Protein AF-A0AAV1M7F6-F1 (afdb_monomer_lite)

Sequence (144 aa):
MLEQGIIRPSESAWSTPIWIVPKKVNASGKTKWRLVVDFRKLNEKTVNDKYPIPNISDVLDSISLQEHMVNLEKVFQKLRESNFKILTYKYAYLGHIISKDGIKPNPSKISAIEKYPLPKTAKEIKQFLEEIHTNTPRSNENSV

Organism: NCBI:txid213953

Radius of gyration: 21.44 Å; chains: 1; bounding box: 54×51×49 Å

Structure (mmCIF, N/CA/C/O backbone):
data_AF-A0AAV1M7F6-F1
#
_entry.id   AF-A0AAV1M7F6-F1
#
loop_
_atom_site.group_PDB
_atom_site.id
_atom_site.type_symbol
_atom_site.label_atom_id
_atom_site.label_alt_id
_atom_site.label_comp_id
_atom_site.label_asym_id
_atom_site.label_entity_id
_atom_site.label_seq_id
_atom_site.pdbx_PDB_ins_code
_atom_site.Cartn_x
_atom_site.Cartn_y
_atom_site.Cartn_z
_atom_site.occupancy
_atom_site.B_iso_or_equiv
_atom_site.auth_seq_id
_atom_site.auth_comp_id
_atom_site.auth_asym_id
_atom_site.auth_atom_id
_atom_site.pdbx_PDB_model_num
ATOM 1 N N . MET A 1 1 ? 14.680 -13.086 -5.072 1.00 78.12 1 MET A N 1
ATOM 2 C CA . MET A 1 1 ? 13.530 -12.965 -6.000 1.00 78.12 1 MET A CA 1
ATOM 3 C C . MET A 1 1 ? 13.440 -14.164 -6.932 1.00 78.12 1 MET A C 1
ATOM 5 O O . MET A 1 1 ? 12.383 -14.772 -6.941 1.00 78.12 1 MET A O 1
ATOM 9 N N . LEU A 1 2 ? 14.510 -14.538 -7.651 1.00 86.19 2 LEU A N 1
ATOM 10 C CA . LEU A 1 2 ? 14.505 -15.718 -8.532 1.00 86.19 2 LEU A CA 1
ATOM 11 C C . LEU A 1 2 ? 14.300 -17.032 -7.750 1.00 86.19 2 LEU A C 1
ATOM 13 O O . LEU A 1 2 ? 13.341 -17.747 -7.995 1.00 86.19 2 LEU A O 1
ATOM 17 N N . GLU A 1 3 ? 15.106 -17.274 -6.713 1.00 89.62 3 GLU A N 1
ATOM 18 C CA . GLU A 1 3 ? 14.975 -18.454 -5.830 1.00 89.62 3 GLU A CA 1
ATOM 19 C C . GLU A 1 3 ? 13.665 -18.491 -5.027 1.00 89.62 3 GLU A C 1
ATOM 21 O O . GLU A 1 3 ? 13.220 -19.543 -4.589 1.00 89.62 3 GLU A O 1
ATOM 26 N N . GLN A 1 4 ? 13.030 -17.332 -4.833 1.00 86.00 4 GLN A N 1
ATOM 27 C CA . GLN A 1 4 ? 11.751 -17.213 -4.125 1.00 86.00 4 GLN A CA 1
ATOM 28 C C . GLN A 1 4 ? 10.546 -17.397 -5.061 1.00 86.00 4 GLN A C 1
ATOM 30 O O . GLN A 1 4 ? 9.416 -17.213 -4.622 1.00 86.00 4 GLN A O 1
ATOM 35 N N . GLY A 1 5 ? 10.772 -17.668 -6.353 1.00 86.38 5 GLY A N 1
ATOM 36 C CA . GLY A 1 5 ? 9.709 -17.826 -7.351 1.00 86.38 5 GLY A CA 1
ATOM 37 C C . GLY A 1 5 ? 8.931 -16.544 -7.671 1.00 86.38 5 GLY A C 1
ATOM 38 O O . GLY A 1 5 ? 7.890 -16.607 -8.313 1.00 86.38 5 GLY A O 1
ATOM 39 N N . ILE A 1 6 ? 9.416 -15.373 -7.239 1.00 87.69 6 ILE A N 1
ATOM 40 C CA . ILE A 1 6 ? 8.746 -14.079 -7.463 1.00 87.69 6 ILE A CA 1
ATOM 41 C C . ILE A 1 6 ? 8.956 -13.597 -8.907 1.00 87.69 6 ILE A C 1
ATOM 43 O O . ILE A 1 6 ? 8.103 -12.911 -9.463 1.00 87.69 6 ILE A O 1
ATOM 47 N N . ILE A 1 7 ? 10.104 -13.928 -9.509 1.00 90.69 7 ILE A N 1
ATOM 48 C CA . ILE A 1 7 ? 10.450 -13.576 -10.894 1.00 90.69 7 ILE A CA 1
ATOM 49 C C . ILE A 1 7 ? 10.965 -14.806 -11.638 1.00 90.69 7 ILE A C 1
ATOM 51 O O . ILE A 1 7 ? 11.497 -15.725 -11.017 1.00 90.69 7 ILE A O 1
ATOM 55 N N . ARG A 1 8 ? 10.868 -14.780 -12.969 1.00 92.75 8 ARG A N 1
ATOM 56 C CA . ARG A 1 8 ? 11.436 -15.783 -13.878 1.00 92.75 8 ARG A CA 1
ATOM 57 C C . ARG A 1 8 ? 12.154 -15.099 -15.050 1.00 92.75 8 ARG A C 1
ATOM 59 O O . ARG A 1 8 ? 11.800 -13.958 -15.358 1.00 92.75 8 ARG A O 1
ATOM 66 N N . PRO A 1 9 ? 13.117 -15.761 -15.714 1.00 92.00 9 PRO A N 1
ATOM 67 C CA . PRO A 1 9 ? 13.653 -15.288 -16.988 1.00 92.00 9 PRO A CA 1
ATOM 68 C C . PRO A 1 9 ? 12.525 -15.113 -18.015 1.00 92.00 9 PRO A C 1
ATOM 70 O O . PRO A 1 9 ? 11.573 -15.894 -18.035 1.00 92.00 9 PRO A O 1
ATOM 73 N N . SER A 1 10 ? 12.609 -14.063 -18.829 1.00 90.44 10 SER A N 1
ATOM 74 C CA . SER A 1 10 ? 11.593 -13.707 -19.822 1.00 90.44 10 SER A CA 1
ATOM 75 C C . SER A 1 10 ? 12.269 -13.137 -21.063 1.00 90.44 10 SER A C 1
ATOM 77 O O . SER A 1 10 ? 13.174 -12.316 -20.940 1.00 90.44 10 SER A O 1
ATOM 79 N N . GLU A 1 11 ? 11.780 -13.522 -22.238 1.00 90.12 11 GLU A N 1
ATOM 80 C CA . GLU A 1 11 ? 12.176 -12.973 -23.544 1.00 90.12 11 GLU A CA 1
ATOM 81 C C . GLU A 1 11 ? 11.073 -12.065 -24.113 1.00 90.12 11 GLU A C 1
ATOM 83 O O . GLU A 1 11 ? 10.777 -12.043 -25.304 1.00 90.12 11 GLU A O 1
ATOM 88 N N . SER A 1 12 ? 10.384 -11.336 -23.237 1.00 89.44 12 SER A N 1
ATOM 89 C CA . SER A 1 12 ? 9.298 -10.450 -23.641 1.00 89.44 12 SER A CA 1
ATOM 90 C C . SER A 1 12 ? 9.807 -9.275 -24.477 1.00 89.44 12 SER A C 1
ATOM 92 O O . SER A 1 12 ? 10.785 -8.626 -24.117 1.00 89.44 12 SER A O 1
ATOM 94 N N . ALA A 1 13 ? 9.046 -8.891 -25.506 1.00 88.94 13 ALA A N 1
ATOM 95 C CA . ALA A 1 13 ? 9.279 -7.672 -26.295 1.00 88.94 13 ALA A CA 1
ATOM 96 C C . ALA A 1 13 ? 9.128 -6.358 -25.489 1.00 88.94 13 ALA A C 1
ATOM 98 O O . ALA A 1 13 ? 9.302 -5.264 -26.022 1.00 88.94 13 ALA A O 1
ATOM 99 N N . TRP A 1 14 ? 8.784 -6.460 -24.203 1.00 84.94 14 TRP A N 1
ATOM 100 C CA . TRP A 1 14 ? 8.628 -5.352 -23.271 1.00 84.94 14 TRP A CA 1
ATOM 101 C C . TRP A 1 14 ? 9.740 -5.394 -22.227 1.00 84.94 14 TRP A C 1
ATOM 103 O O . TRP A 1 14 ? 9.973 -6.429 -21.603 1.00 84.94 14 TRP A O 1
ATOM 113 N N . SER A 1 15 ? 10.389 -4.249 -22.016 1.00 86.50 15 SER A N 1
ATOM 114 C CA . SER A 1 15 ? 11.399 -4.051 -20.979 1.00 86.50 15 SER A CA 1
ATOM 115 C C . SER A 1 15 ? 11.265 -2.655 -20.377 1.00 86.50 15 SER A C 1
ATOM 117 O O . SER A 1 15 ? 10.948 -1.684 -21.069 1.00 86.50 15 SER A O 1
ATOM 119 N N . THR A 1 16 ? 11.488 -2.558 -19.072 1.00 88.69 16 THR A N 1
ATOM 120 C CA . THR A 1 16 ? 11.433 -1.312 -18.301 1.00 88.69 16 THR A CA 1
ATOM 121 C C . THR A 1 16 ? 12.730 -1.153 -17.517 1.00 88.69 16 THR A C 1
ATOM 123 O O . THR A 1 16 ? 13.225 -2.145 -16.975 1.00 88.69 16 THR A O 1
ATOM 126 N N . PRO A 1 17 ? 13.286 0.066 -17.412 1.00 92.19 17 PRO A N 1
ATOM 127 C CA . PRO A 1 17 ? 14.538 0.273 -16.702 1.00 92.19 17 PRO A CA 1
ATOM 128 C C . PRO A 1 17 ? 14.387 -0.021 -15.203 1.00 92.19 17 PRO A C 1
ATOM 130 O O . PRO A 1 17 ? 13.338 0.220 -14.595 1.00 92.19 17 PRO A O 1
ATOM 133 N N . ILE A 1 18 ? 15.466 -0.530 -14.612 1.00 90.12 18 ILE A N 1
ATOM 134 C CA . ILE A 1 18 ? 15.545 -0.918 -13.203 1.00 90.12 18 ILE A CA 1
ATOM 135 C C . ILE A 1 18 ? 16.502 0.026 -12.478 1.00 90.12 18 ILE A C 1
ATOM 137 O O . ILE A 1 18 ? 17.588 0.324 -12.968 1.00 90.12 18 ILE A O 1
ATOM 141 N N . TRP A 1 19 ? 16.104 0.459 -11.287 1.00 90.62 19 TRP A N 1
ATOM 142 C CA . TRP A 1 19 ? 16.851 1.363 -10.424 1.00 90.62 19 TRP A CA 1
ATOM 143 C C . TRP A 1 19 ? 17.099 0.714 -9.067 1.00 90.62 19 TRP A C 1
ATOM 145 O O . TRP A 1 19 ? 16.246 0.004 -8.535 1.00 90.62 19 TRP A O 1
ATOM 155 N N . ILE A 1 20 ? 18.256 0.990 -8.472 1.00 90.00 20 ILE A N 1
ATOM 156 C CA . ILE A 1 20 ? 18.583 0.546 -7.118 1.00 90.00 20 ILE A CA 1
ATOM 157 C C . ILE A 1 20 ? 18.620 1.775 -6.213 1.00 90.00 20 ILE A C 1
ATOM 159 O O . ILE A 1 20 ? 19.419 2.685 -6.414 1.00 90.00 20 ILE A O 1
ATOM 163 N N . VAL A 1 21 ? 17.737 1.804 -5.215 1.00 88.31 21 VAL A N 1
ATOM 164 C CA . VAL A 1 21 ? 17.564 2.945 -4.309 1.00 88.31 21 VAL A CA 1
ATOM 165 C C . VAL A 1 21 ? 17.919 2.529 -2.879 1.00 88.31 21 VAL A C 1
ATOM 167 O O . VAL A 1 21 ? 17.381 1.532 -2.379 1.00 88.31 21 VAL A O 1
ATOM 170 N N . PRO A 1 22 ? 18.787 3.275 -2.175 1.00 89.00 22 PRO A N 1
ATOM 171 C CA . PRO A 1 22 ? 19.092 2.987 -0.783 1.00 89.00 22 PRO A CA 1
ATOM 172 C C . PRO A 1 22 ? 17.877 3.306 0.100 1.00 89.00 22 PRO A C 1
ATOM 174 O O . PRO A 1 22 ? 17.243 4.356 -0.006 1.00 89.00 22 PRO A O 1
ATOM 177 N N . LYS A 1 23 ? 17.523 2.394 1.008 1.00 84.19 23 LYS A N 1
ATOM 178 C CA . LYS A 1 23 ? 16.622 2.697 2.126 1.00 84.19 23 LYS A CA 1
ATOM 179 C C . LYS A 1 23 ? 17.402 3.482 3.180 1.00 84.19 23 LYS A C 1
ATOM 181 O O . LYS A 1 23 ? 18.602 3.271 3.342 1.00 84.19 23 LYS A O 1
ATOM 186 N N . LYS A 1 24 ? 16.697 4.335 3.934 1.00 77.81 24 LYS A N 1
ATOM 187 C CA . LYS A 1 24 ? 17.246 4.987 5.131 1.00 77.81 24 LYS A CA 1
ATOM 188 C C . LYS A 1 24 ? 17.941 3.946 6.011 1.00 77.81 24 LYS A C 1
ATOM 190 O O . LYS A 1 24 ? 17.414 2.843 6.186 1.00 77.81 24 LYS A O 1
ATOM 195 N N . VAL A 1 25 ? 19.113 4.309 6.523 1.00 75.00 25 VAL A N 1
ATOM 196 C CA . VAL A 1 25 ? 19.892 3.474 7.437 1.00 75.00 25 VAL A CA 1
ATOM 197 C C . VAL A 1 25 ? 19.013 3.060 8.616 1.00 75.00 25 VAL A C 1
ATOM 199 O O . VAL A 1 25 ? 18.340 3.888 9.229 1.00 75.00 25 VAL A O 1
ATOM 202 N N . ASN A 1 26 ? 18.945 1.756 8.879 1.00 70.50 26 ASN A N 1
ATOM 203 C CA . ASN A 1 26 ? 18.248 1.259 10.062 1.00 70.50 26 ASN A CA 1
ATOM 204 C C . ASN A 1 26 ? 19.116 1.517 11.307 1.00 70.50 26 ASN A C 1
ATOM 206 O O . ASN A 1 26 ? 20.315 1.759 11.185 1.00 70.50 26 ASN A O 1
ATOM 210 N N . ALA A 1 27 ? 18.535 1.374 12.502 1.00 63.19 27 ALA A N 1
ATOM 211 C CA . ALA A 1 27 ? 19.238 1.523 13.785 1.00 63.19 27 ALA A CA 1
ATOM 212 C C . ALA A 1 27 ? 20.496 0.632 13.934 1.00 63.19 27 ALA A C 1
ATOM 214 O O . ALA A 1 27 ? 21.343 0.897 14.773 1.00 63.19 27 ALA A O 1
ATOM 215 N N . SER A 1 28 ? 20.643 -0.400 13.096 1.00 69.62 28 SER A N 1
ATOM 216 C CA . SER A 1 28 ? 21.807 -1.297 13.041 1.00 69.62 28 SER A CA 1
ATOM 217 C C . SER A 1 28 ? 22.909 -0.852 12.060 1.00 69.62 28 SER A C 1
ATOM 219 O O . SER A 1 28 ? 23.755 -1.665 11.699 1.00 69.62 28 SER A O 1
ATOM 221 N N . GLY A 1 29 ? 22.858 0.375 11.525 1.00 74.12 29 GLY A N 1
ATOM 222 C CA . GLY A 1 29 ? 23.890 0.947 10.641 1.00 74.12 29 GLY A CA 1
ATOM 223 C C . GLY A 1 29 ? 23.978 0.353 9.226 1.00 74.12 29 GLY A C 1
ATOM 224 O O . GLY A 1 29 ? 24.729 0.850 8.394 1.00 74.12 29 GLY A O 1
ATOM 225 N N . LYS A 1 30 ? 23.200 -0.690 8.908 1.00 73.12 30 LYS A N 1
ATOM 226 C CA . LYS A 1 30 ? 23.186 -1.322 7.579 1.00 73.12 30 LYS A CA 1
ATOM 227 C C . LYS A 1 30 ? 22.187 -0.646 6.634 1.00 73.12 30 LYS A C 1
ATOM 229 O O . LYS A 1 30 ? 20.989 -0.571 6.930 1.00 73.12 30 LYS A O 1
ATOM 234 N N . THR A 1 31 ? 22.666 -0.230 5.462 1.00 75.62 31 THR A N 1
ATOM 235 C CA . THR A 1 31 ? 21.835 0.256 4.350 1.00 75.62 31 THR A CA 1
ATOM 236 C C . THR A 1 31 ? 21.155 -0.922 3.660 1.00 75.62 31 THR A C 1
ATOM 238 O O . THR A 1 31 ? 21.813 -1.810 3.121 1.00 75.62 31 THR A O 1
ATOM 241 N N . LYS A 1 32 ? 19.819 -0.942 3.662 1.00 82.31 32 LYS A N 1
ATOM 242 C CA . LYS A 1 32 ? 19.039 -1.914 2.883 1.00 82.31 32 LYS A CA 1
ATOM 243 C C . LYS A 1 32 ? 18.764 -1.328 1.500 1.00 82.31 32 LYS A C 1
ATOM 245 O O . LYS A 1 32 ? 18.153 -0.272 1.409 1.00 82.31 32 LYS A O 1
ATOM 250 N N . TRP A 1 33 ? 19.151 -2.006 0.431 1.00 84.25 33 TRP A N 1
ATOM 251 C CA . TRP A 1 33 ? 18.857 -1.562 -0.934 1.00 84.25 33 TRP A CA 1
ATOM 252 C C . TRP A 1 33 ? 17.475 -2.046 -1.387 1.00 84.25 33 TRP A C 1
ATOM 254 O O . TRP A 1 33 ? 17.020 -3.120 -0.984 1.00 84.25 33 TRP A O 1
ATOM 264 N N . ARG A 1 34 ? 1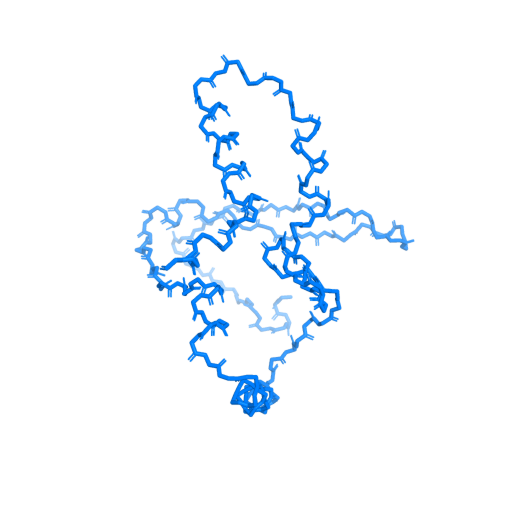6.778 -1.239 -2.192 1.00 87.88 34 ARG A N 1
ATOM 265 C CA . ARG A 1 34 ? 15.519 -1.608 -2.851 1.00 87.88 34 ARG A CA 1
ATOM 266 C C . ARG A 1 34 ? 15.700 -1.557 -4.358 1.00 87.88 34 ARG A C 1
ATOM 268 O O . ARG A 1 34 ? 16.202 -0.565 -4.875 1.00 87.88 34 ARG A O 1
ATOM 275 N N . LEU A 1 35 ? 15.233 -2.594 -5.035 1.00 88.19 35 LEU A N 1
ATOM 276 C CA . LEU A 1 35 ? 15.076 -2.595 -6.481 1.00 88.19 35 LEU A CA 1
ATOM 277 C C . LEU A 1 35 ? 13.736 -1.932 -6.818 1.00 88.19 35 LEU A C 1
ATOM 279 O O . LEU A 1 35 ? 12.705 -2.298 -6.253 1.00 88.19 35 LEU A O 1
ATOM 283 N N . VAL A 1 36 ? 13.765 -0.934 -7.692 1.00 90.94 36 VAL A N 1
ATOM 284 C CA . VAL A 1 36 ? 12.606 -0.161 -8.142 1.00 90.94 36 VAL A CA 1
ATOM 285 C C . VAL A 1 36 ? 12.536 -0.276 -9.657 1.00 90.94 36 VAL A C 1
ATOM 287 O O . VAL A 1 36 ? 13.501 0.035 -10.348 1.00 90.94 36 VAL A O 1
ATOM 290 N N . VAL A 1 37 ? 11.402 -0.735 -10.173 1.00 90.06 37 VAL A N 1
ATOM 291 C CA . VAL A 1 37 ? 11.157 -0.831 -11.616 1.00 90.06 37 VAL A CA 1
ATOM 292 C C . VAL A 1 37 ? 10.319 0.366 -12.046 1.00 90.06 37 VAL A C 1
ATOM 294 O O . VAL A 1 37 ? 9.324 0.693 -11.397 1.00 90.06 37 VAL A O 1
ATOM 297 N N . ASP A 1 38 ? 10.728 1.042 -13.118 1.00 90.31 38 ASP A N 1
ATOM 298 C CA . ASP A 1 38 ? 10.011 2.210 -13.626 1.00 90.31 38 ASP A CA 1
ATOM 299 C C . ASP A 1 38 ? 8.844 1.802 -14.536 1.00 90.31 38 ASP A C 1
ATOM 301 O O . ASP A 1 38 ? 8.998 1.615 -15.745 1.00 90.31 38 ASP A O 1
ATOM 305 N N . PHE A 1 39 ? 7.656 1.696 -13.942 1.00 90.00 39 PHE A N 1
ATOM 306 C CA . PHE A 1 39 ? 6.424 1.355 -14.651 1.00 90.00 39 PHE A CA 1
ATOM 307 C C . PHE A 1 39 ? 5.686 2.562 -15.249 1.00 90.00 39 PHE A C 1
ATOM 309 O O . PHE A 1 39 ? 4.556 2.398 -15.689 1.00 90.00 39 PHE A O 1
ATOM 316 N N . ARG A 1 40 ? 6.269 3.771 -15.321 1.00 90.19 40 ARG A N 1
ATOM 317 C CA . ARG A 1 40 ? 5.544 4.967 -15.811 1.00 90.19 40 ARG A CA 1
ATOM 318 C C . ARG A 1 40 ? 4.958 4.779 -17.216 1.00 90.19 40 ARG A C 1
ATOM 320 O O . ARG A 1 40 ? 3.751 4.899 -17.393 1.00 90.19 40 ARG A O 1
ATOM 327 N N . LYS A 1 41 ? 5.792 4.367 -18.180 1.00 89.56 41 LYS A N 1
ATOM 328 C CA . LYS A 1 41 ? 5.363 4.086 -19.566 1.00 89.56 41 LYS A CA 1
ATOM 329 C C . LYS A 1 41 ? 4.376 2.918 -19.669 1.00 89.56 41 LYS A C 1
ATOM 331 O O . LYS A 1 41 ? 3.590 2.859 -20.608 1.00 89.56 41 LYS A O 1
ATOM 336 N N . LEU A 1 42 ? 4.447 1.963 -18.737 1.00 88.81 42 LEU A N 1
ATOM 337 C CA . LEU A 1 42 ? 3.525 0.828 -18.691 1.00 88.81 42 LEU A CA 1
ATOM 338 C C . LEU A 1 42 ? 2.159 1.264 -18.150 1.00 88.81 42 LEU A C 1
ATOM 340 O O . LEU A 1 42 ? 1.132 0.923 -18.730 1.00 88.81 42 LEU A O 1
ATOM 344 N N . ASN A 1 43 ? 2.150 2.069 -17.089 1.00 89.25 43 ASN A N 1
ATOM 345 C CA . ASN A 1 43 ? 0.943 2.596 -16.464 1.00 89.25 43 ASN A CA 1
ATOM 346 C C . ASN A 1 43 ? 0.148 3.496 -17.422 1.00 89.25 43 ASN A C 1
ATOM 348 O O . ASN A 1 43 ? -1.073 3.470 -17.374 1.00 89.25 43 ASN A O 1
ATOM 352 N N . GLU A 1 44 ? 0.809 4.237 -18.321 1.00 90.81 44 GLU A N 1
ATOM 353 C CA . GLU A 1 44 ? 0.144 5.037 -19.371 1.00 90.81 44 GLU A CA 1
ATOM 354 C C . GLU A 1 44 ? -0.658 4.185 -20.363 1.00 90.81 44 GLU A C 1
ATOM 356 O O . GLU A 1 44 ? -1.669 4.634 -20.895 1.00 90.81 44 GLU A O 1
ATOM 361 N N . LYS A 1 45 ? -0.208 2.952 -20.616 1.00 88.31 45 LYS A N 1
ATOM 362 C CA . LYS A 1 45 ? -0.874 2.012 -21.528 1.00 88.31 45 LYS A CA 1
ATOM 363 C C . LYS A 1 45 ? -1.857 1.085 -20.817 1.00 88.31 45 LYS A C 1
ATOM 365 O O . LYS A 1 45 ? -2.611 0.378 -21.479 1.00 88.31 45 LYS A O 1
ATOM 370 N N . THR A 1 46 ? -1.820 1.049 -19.489 1.00 90.12 46 THR A N 1
ATOM 371 C CA . THR A 1 46 ? -2.649 0.155 -18.682 1.00 90.12 46 THR A CA 1
ATOM 372 C C . THR A 1 46 ? -3.936 0.873 -18.295 1.00 90.12 46 THR A C 1
ATOM 374 O O . THR A 1 46 ? -3.912 2.024 -17.862 1.00 90.12 46 THR A O 1
ATOM 377 N N . VAL A 1 47 ? -5.075 0.194 -18.426 1.00 87.44 47 VAL A N 1
ATOM 378 C CA . VAL A 1 47 ? -6.358 0.721 -17.944 1.00 87.44 47 VAL A CA 1
ATOM 379 C C . VAL A 1 47 ? -6.337 0.733 -16.417 1.00 87.44 47 VAL A C 1
ATOM 381 O O . VAL A 1 47 ? -6.013 -0.271 -15.785 1.00 87.44 47 VAL A O 1
ATOM 384 N N . ASN A 1 48 ? -6.652 1.879 -15.818 1.00 81.31 48 ASN A N 1
ATOM 385 C CA . ASN A 1 48 ? -6.644 2.017 -14.368 1.00 81.31 48 ASN A CA 1
ATOM 386 C C . ASN A 1 48 ? -7.905 1.379 -13.766 1.00 81.31 48 ASN A C 1
ATOM 388 O O . ASN A 1 48 ? -8.999 1.916 -13.929 1.00 81.31 48 ASN A O 1
ATOM 392 N N . ASP A 1 49 ? -7.736 0.258 -13.068 1.00 81.44 49 ASP A N 1
ATOM 393 C CA . ASP A 1 49 ? -8.811 -0.413 -12.335 1.00 81.44 49 ASP A CA 1
ATOM 394 C C . ASP A 1 49 ? -8.963 0.204 -10.932 1.00 81.44 49 ASP A C 1
ATOM 396 O O . ASP A 1 49 ? -8.315 -0.201 -9.961 1.00 81.44 49 ASP A O 1
ATOM 400 N N . LYS A 1 50 ? -9.765 1.274 -10.847 1.00 76.06 50 LYS A N 1
ATOM 401 C CA . LYS A 1 50 ? -10.026 1.995 -9.594 1.00 76.06 50 LYS A CA 1
ATOM 402 C C . LYS A 1 50 ? -11.243 1.405 -8.895 1.00 76.06 50 LYS A C 1
ATOM 404 O O . LYS A 1 50 ? -12.371 1.800 -9.182 1.00 76.06 50 LYS A O 1
ATOM 409 N N . TYR A 1 51 ? -11.013 0.551 -7.906 1.00 79.25 51 TYR A N 1
ATOM 410 C CA . TYR A 1 51 ? -12.070 0.193 -6.963 1.00 79.25 51 TYR A CA 1
ATOM 411 C C . TYR A 1 51 ? -12.293 1.339 -5.971 1.00 79.25 51 TYR A C 1
ATOM 413 O O . TYR A 1 51 ? -11.319 1.826 -5.383 1.00 79.25 51 TYR A O 1
ATOM 421 N N . PRO A 1 52 ? -13.545 1.791 -5.772 1.00 79.75 52 PRO A N 1
ATOM 422 C CA . PRO A 1 52 ? -13.835 2.814 -4.784 1.00 79.75 52 PRO A CA 1
ATOM 423 C C . PRO A 1 52 ? -13.519 2.258 -3.397 1.00 79.75 52 PRO A C 1
ATOM 425 O O . PRO A 1 52 ? -14.126 1.290 -2.941 1.00 79.75 52 PRO A O 1
ATOM 428 N N . ILE A 1 53 ? -12.541 2.867 -2.732 1.00 78.88 53 ILE A N 1
ATOM 429 C CA . ILE A 1 53 ? -12.263 2.583 -1.328 1.00 78.88 53 ILE A CA 1
ATOM 430 C C . ILE A 1 53 ? -13.230 3.456 -0.521 1.00 78.88 53 ILE A C 1
ATOM 432 O O . ILE A 1 53 ? -13.195 4.679 -0.689 1.00 78.88 53 ILE A O 1
ATOM 436 N N . PRO A 1 54 ? -14.104 2.865 0.310 1.00 77.81 54 PRO A N 1
ATOM 437 C CA . PRO A 1 54 ? -15.058 3.632 1.097 1.00 77.81 54 PRO A CA 1
ATOM 438 C C . PRO A 1 54 ? -14.333 4.527 2.109 1.00 77.81 54 PRO A C 1
ATOM 440 O O . PRO A 1 54 ? -13.223 4.217 2.556 1.00 77.81 54 PRO A O 1
ATOM 443 N N . ASN A 1 55 ? -14.962 5.647 2.468 1.00 75.12 55 ASN A N 1
ATOM 444 C CA . ASN A 1 55 ? -14.431 6.528 3.500 1.00 75.12 55 ASN A CA 1
ATOM 445 C C . ASN A 1 55 ? -14.468 5.815 4.859 1.00 75.12 55 ASN A C 1
ATOM 447 O O . ASN A 1 55 ? -15.380 5.048 5.156 1.00 75.12 55 ASN A O 1
ATOM 451 N N . ILE A 1 56 ? -13.460 6.067 5.689 1.00 71.06 56 ILE A N 1
ATOM 452 C CA . ILE A 1 56 ? -13.331 5.427 6.992 1.00 71.06 56 ILE A CA 1
ATOM 453 C C . ILE A 1 56 ? -14.448 5.829 7.952 1.00 71.06 56 ILE A C 1
ATOM 455 O O . ILE A 1 56 ? -14.917 4.964 8.681 1.00 71.06 56 ILE A O 1
ATOM 459 N N . SER A 1 57 ? -14.880 7.095 7.940 1.00 70.75 57 SER A N 1
ATOM 460 C CA . SER A 1 57 ? -15.994 7.554 8.778 1.00 70.75 57 SER A CA 1
ATOM 461 C C . SER A 1 57 ? -17.256 6.781 8.428 1.00 70.75 57 SER A C 1
ATOM 463 O O . SER A 1 57 ? -17.815 6.125 9.292 1.00 70.75 57 SER A O 1
ATOM 465 N N . ASP A 1 58 ? -17.589 6.700 7.139 1.00 76.00 58 ASP A N 1
ATOM 466 C CA . ASP A 1 58 ? -18.757 5.956 6.663 1.00 76.00 58 ASP A CA 1
ATOM 467 C C . ASP A 1 58 ? -18.693 4.470 7.063 1.00 76.00 58 ASP A C 1
ATOM 469 O O . ASP A 1 58 ? -19.689 3.892 7.492 1.00 76.00 58 ASP A O 1
ATOM 473 N N . VAL A 1 59 ? -17.514 3.839 6.982 1.00 75.69 59 VAL A N 1
ATOM 474 C CA . VAL A 1 59 ? -17.333 2.437 7.402 1.00 75.69 59 VAL A CA 1
ATOM 475 C C . VAL A 1 59 ? -17.470 2.270 8.918 1.00 75.69 59 VAL A C 1
ATOM 477 O O . VAL A 1 59 ? -18.070 1.291 9.357 1.00 75.69 59 VAL A O 1
ATOM 480 N N . LEU A 1 60 ? -16.924 3.189 9.717 1.00 69.81 60 LEU A N 1
ATOM 481 C CA . LEU A 1 60 ? -16.985 3.126 11.180 1.00 69.81 60 LEU A CA 1
ATOM 482 C C . LEU A 1 60 ? -18.374 3.480 11.726 1.00 69.81 60 LEU A C 1
ATOM 484 O O . LEU A 1 60 ? -18.793 2.880 12.710 1.00 69.81 60 LEU A O 1
ATOM 488 N N . ASP A 1 61 ? -19.087 4.397 11.075 1.00 75.00 61 ASP A N 1
ATOM 489 C CA . ASP A 1 61 ? -20.418 4.855 11.482 1.00 75.00 61 ASP A CA 1
ATOM 490 C C . ASP A 1 61 ? -21.522 3.884 11.034 1.00 75.00 61 ASP A C 1
ATOM 492 O O . ASP A 1 61 ? -22.577 3.802 11.660 1.00 75.00 61 ASP A O 1
ATOM 496 N N . SER A 1 62 ? -21.284 3.113 9.966 1.00 71.31 62 SER A N 1
ATOM 497 C CA . SER A 1 62 ? -22.277 2.177 9.419 1.00 71.31 62 SER A CA 1
ATOM 498 C C . SER A 1 62 ? -22.551 0.940 10.283 1.00 71.31 62 SER A C 1
ATOM 500 O O . SER A 1 62 ? -23.534 0.245 10.029 1.00 71.31 62 SER A O 1
ATOM 502 N N . ILE A 1 63 ? -21.699 0.622 11.269 1.00 73.69 63 ILE A N 1
ATOM 503 C CA . ILE A 1 63 ? -21.735 -0.662 11.986 1.00 73.69 63 ILE A CA 1
ATOM 504 C C . ILE A 1 63 ? -21.489 -0.471 13.490 1.00 73.69 63 ILE A C 1
ATOM 506 O O . ILE A 1 63 ? -20.609 0.275 13.912 1.00 73.69 63 ILE A O 1
ATOM 510 N N . SER A 1 64 ? -22.232 -1.208 14.324 1.00 79.00 64 SER A N 1
ATOM 511 C CA . SER A 1 64 ? -22.030 -1.207 15.780 1.00 79.00 64 SER A CA 1
ATOM 512 C C . SER A 1 64 ? -20.671 -1.804 16.185 1.00 79.00 64 SER A C 1
ATOM 514 O O . SER A 1 64 ? -20.139 -2.702 15.531 1.00 79.00 64 SER A O 1
ATOM 516 N N . LEU A 1 65 ? -20.115 -1.375 17.323 1.00 75.56 65 LEU A N 1
ATOM 517 C CA . LEU A 1 65 ? -18.814 -1.863 17.815 1.00 75.56 65 LEU A CA 1
ATOM 518 C C .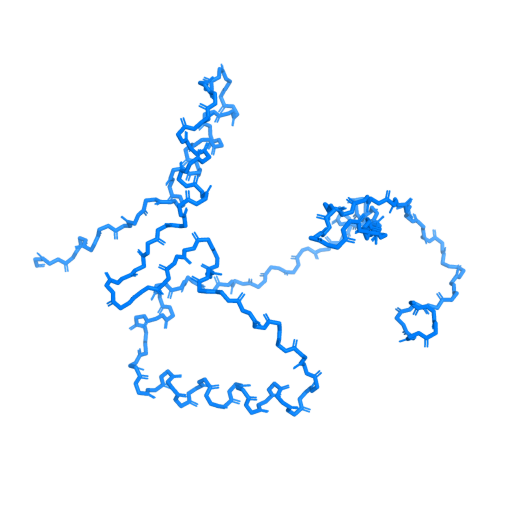 LEU A 1 65 ? -18.785 -3.398 17.965 1.00 75.56 65 LEU A C 1
ATOM 520 O O . LEU A 1 65 ? -17.793 -4.050 17.636 1.00 75.56 65 LEU A O 1
ATOM 524 N N . GLN A 1 66 ? -19.897 -3.986 18.408 1.00 77.06 66 GLN A N 1
ATOM 525 C CA . GLN A 1 66 ? -20.049 -5.434 18.573 1.00 77.06 66 GLN A CA 1
ATOM 526 C C . GLN A 1 66 ? -19.982 -6.171 17.230 1.00 77.06 66 GLN A C 1
ATOM 528 O O . GLN A 1 66 ? -19.244 -7.146 17.094 1.00 77.06 66 GLN A O 1
ATOM 533 N N . GLU A 1 67 ? -20.690 -5.678 16.216 1.00 79.56 67 GLU A N 1
ATOM 534 C CA . GLU A 1 67 ? -20.668 -6.260 14.875 1.00 79.56 67 GLU A CA 1
ATOM 535 C C . GLU A 1 67 ? -19.304 -6.071 14.191 1.00 79.56 67 GLU A C 1
ATOM 537 O O . GLU A 1 67 ? -18.795 -6.992 13.546 1.00 79.56 67 GLU A O 1
ATOM 542 N N . HIS A 1 68 ? -18.643 -4.930 14.415 1.00 79.88 68 HIS A N 1
ATOM 543 C CA . HIS A 1 68 ? -17.281 -4.698 13.940 1.00 79.88 68 HIS A CA 1
ATOM 544 C C . HIS A 1 68 ? -16.295 -5.725 14.511 1.00 79.88 68 HIS A C 1
ATOM 546 O O . HIS A 1 68 ? -15.443 -6.236 13.782 1.00 79.88 68 HIS A O 1
ATOM 552 N N . MET A 1 69 ? -16.430 -6.080 15.793 1.00 75.31 69 MET A N 1
ATOM 553 C CA . MET A 1 69 ? -15.550 -7.063 16.426 1.00 75.31 69 MET A CA 1
ATOM 554 C C . MET A 1 69 ? -15.722 -8.468 15.852 1.00 75.31 69 MET A C 1
ATOM 556 O O . MET A 1 69 ? -14.726 -9.119 15.534 1.00 75.31 69 MET A O 1
ATOM 560 N N . VAL A 1 70 ? -16.966 -8.892 15.623 1.00 84.75 70 VAL A N 1
ATOM 561 C CA . VAL A 1 70 ? -17.268 -10.171 14.961 1.00 84.75 70 VAL A CA 1
ATOM 562 C C . VAL A 1 70 ? -16.723 -10.190 13.528 1.00 84.75 70 VAL A C 1
ATOM 564 O O . VAL A 1 70 ? -16.159 -11.190 13.077 1.00 84.75 70 VAL A O 1
ATOM 567 N N . ASN A 1 71 ? -16.855 -9.084 12.794 1.00 82.06 71 ASN A N 1
ATOM 568 C CA . ASN A 1 71 ? -16.335 -8.976 11.432 1.00 82.06 71 ASN A CA 1
ATOM 569 C C . ASN A 1 71 ? -14.804 -9.005 11.397 1.00 82.06 71 ASN A C 1
ATOM 571 O O . ASN A 1 71 ? -14.227 -9.693 10.553 1.00 82.06 71 ASN A O 1
ATOM 575 N N . LEU A 1 72 ? -14.139 -8.332 12.337 1.00 81.00 72 LEU A N 1
ATOM 576 C CA . LEU A 1 72 ? -12.686 -8.384 12.472 1.00 81.00 72 LEU A CA 1
ATOM 577 C C . LEU A 1 72 ? -12.192 -9.800 12.761 1.00 81.00 72 LEU A C 1
ATOM 579 O O . LEU A 1 72 ? -11.227 -10.242 12.140 1.00 81.00 72 LEU A O 1
ATOM 583 N N . GLU A 1 73 ? -12.867 -10.540 13.637 1.00 82.38 73 GLU A N 1
ATOM 584 C CA . GLU A 1 73 ? -12.512 -11.928 13.934 1.00 82.38 73 GLU A CA 1
ATOM 585 C C . GLU A 1 73 ? -12.587 -12.818 12.683 1.00 82.38 73 GLU A C 1
ATOM 587 O O . GLU A 1 73 ? -11.625 -13.525 12.362 1.00 82.38 73 GLU A O 1
ATOM 592 N N . LYS A 1 74 ? -13.668 -12.694 11.900 1.00 84.25 74 LYS A N 1
ATOM 593 C CA . LYS A 1 74 ? -13.824 -13.389 10.609 1.00 84.25 74 LYS A CA 1
ATOM 594 C C . LYS A 1 74 ? -12.722 -13.017 9.614 1.00 84.25 74 LYS A C 1
ATOM 596 O O . LYS A 1 74 ? -12.199 -13.887 8.917 1.00 84.25 74 LYS A O 1
ATOM 601 N N . VAL A 1 75 ? -12.354 -11.737 9.535 1.00 83.56 75 VAL A N 1
ATOM 602 C CA . VAL A 1 75 ? -11.279 -11.261 8.650 1.00 83.56 75 VAL A CA 1
ATOM 603 C C . VAL A 1 75 ? -9.932 -11.833 9.082 1.00 83.56 75 VAL A C 1
ATOM 605 O O . VAL A 1 75 ? -9.206 -12.373 8.249 1.00 83.56 75 VAL A O 1
ATOM 608 N N . PHE A 1 76 ? -9.602 -11.789 10.374 1.00 80.69 76 PHE A N 1
ATOM 609 C CA . PHE A 1 76 ? -8.358 -12.365 10.884 1.00 80.69 76 PHE A CA 1
ATOM 610 C C . PHE A 1 76 ? -8.294 -13.879 10.692 1.00 80.69 76 PHE A C 1
ATOM 612 O O . PHE A 1 76 ? -7.212 -14.425 10.475 1.00 80.69 76 PHE A O 1
ATOM 619 N N . GLN A 1 77 ? -9.428 -14.573 10.748 1.00 83.25 77 GLN A N 1
ATOM 620 C CA . GLN A 1 77 ? -9.493 -15.990 10.418 1.00 83.25 77 GLN A CA 1
ATOM 621 C C . GLN A 1 77 ? -9.180 -16.246 8.938 1.00 83.25 77 GLN A C 1
ATOM 623 O O . GLN A 1 77 ? -8.235 -16.975 8.643 1.00 83.25 77 GLN A O 1
ATOM 628 N N . LYS A 1 78 ? -9.849 -15.548 8.013 1.00 83.50 78 LYS A N 1
ATOM 629 C CA . LYS A 1 78 ? -9.570 -15.663 6.570 1.00 83.50 78 LYS A CA 1
ATOM 630 C C . LYS A 1 78 ? -8.136 -15.279 6.199 1.00 83.50 78 LYS A C 1
ATOM 632 O O . LYS A 1 78 ? -7.534 -15.892 5.319 1.00 83.50 78 LYS A O 1
ATOM 637 N N . LEU A 1 79 ? -7.561 -14.274 6.859 1.00 82.00 79 LEU A N 1
ATOM 638 C CA . LEU A 1 79 ? -6.169 -13.865 6.634 1.00 82.00 79 LEU A CA 1
ATOM 639 C C . LEU A 1 79 ? -5.170 -14.938 7.083 1.00 82.00 79 LEU A C 1
ATOM 641 O O . LEU A 1 79 ? -4.167 -15.159 6.403 1.00 82.00 79 LEU A O 1
ATOM 645 N N . ARG A 1 80 ? -5.456 -15.628 8.196 1.00 77.62 80 ARG A N 1
ATOM 646 C CA . ARG A 1 80 ? -4.654 -16.770 8.660 1.00 77.62 80 ARG A CA 1
ATOM 647 C C . ARG A 1 80 ? -4.717 -17.936 7.677 1.00 77.62 80 ARG A C 1
ATOM 649 O O . ARG A 1 80 ? -3.682 -18.519 7.377 1.00 77.62 80 ARG A O 1
ATOM 656 N N . GLU A 1 81 ? -5.898 -18.227 7.140 1.00 82.50 81 GLU A N 1
ATOM 657 C CA . GLU A 1 81 ? -6.102 -19.286 6.140 1.00 82.50 81 GLU A CA 1
ATOM 658 C C . GLU A 1 81 ? -5.392 -18.986 4.811 1.00 82.50 81 GLU A C 1
ATOM 660 O O . GLU A 1 81 ? -4.894 -19.891 4.148 1.00 82.50 81 GLU A O 1
ATOM 665 N N . SER A 1 82 ? -5.288 -17.711 4.434 1.00 79.94 82 SER A N 1
ATOM 666 C CA . SER A 1 82 ? -4.709 -17.279 3.155 1.00 79.94 82 SER A CA 1
ATOM 667 C C . SER A 1 82 ? -3.195 -17.009 3.195 1.00 79.94 82 SER A C 1
ATOM 669 O O . SER A 1 82 ? -2.644 -16.458 2.244 1.00 79.94 82 SER A O 1
ATOM 671 N N . ASN A 1 83 ? -2.487 -17.421 4.258 1.00 70.75 83 ASN A N 1
ATOM 672 C CA . ASN A 1 83 ? -1.035 -17.229 4.429 1.00 70.75 83 ASN A CA 1
ATOM 673 C C . ASN A 1 83 ? -0.561 -15.759 4.323 1.00 70.75 83 ASN A C 1
ATOM 675 O O . ASN A 1 83 ? 0.624 -15.488 4.090 1.00 70.75 83 ASN A O 1
ATOM 679 N N . PHE A 1 84 ? -1.447 -14.781 4.538 1.00 72.44 84 PHE A N 1
ATOM 680 C CA . PHE A 1 84 ? -1.061 -13.371 4.550 1.00 72.44 84 PHE A CA 1
ATOM 681 C C . PHE A 1 84 ? -0.362 -13.019 5.869 1.00 72.44 84 PHE A C 1
ATOM 683 O O . PHE A 1 84 ? -0.931 -13.111 6.956 1.00 72.44 84 PHE A O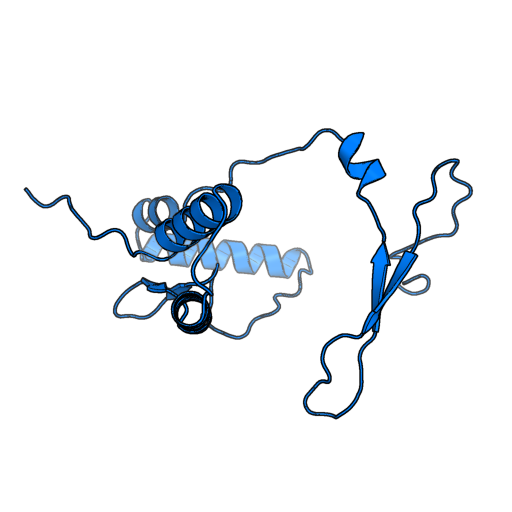 1
ATOM 690 N N . LYS A 1 85 ? 0.890 -12.552 5.785 1.00 64.94 85 LYS A N 1
ATOM 691 C CA . LYS A 1 85 ? 1.608 -11.992 6.939 1.00 64.94 85 LYS A CA 1
ATOM 692 C C . LYS A 1 85 ? 1.157 -10.558 7.200 1.00 64.94 85 LYS A C 1
ATOM 694 O O . LYS A 1 85 ? 1.481 -9.653 6.434 1.00 64.94 85 LYS A O 1
ATOM 699 N N . ILE A 1 86 ? 0.479 -10.341 8.325 1.00 63.16 86 ILE A N 1
ATOM 700 C CA . ILE A 1 86 ? 0.158 -8.998 8.816 1.00 63.16 86 ILE A CA 1
ATOM 701 C C . ILE A 1 86 ? 1.432 -8.370 9.396 1.00 63.16 86 ILE A C 1
ATOM 703 O O . ILE A 1 86 ? 2.008 -8.869 10.362 1.00 63.16 86 ILE A O 1
ATOM 707 N N . LEU A 1 87 ? 1.869 -7.251 8.820 1.00 52.69 87 LEU A N 1
ATOM 708 C CA . LEU A 1 87 ? 2.919 -6.409 9.393 1.00 52.69 87 LEU A CA 1
ATOM 709 C C . LEU A 1 87 ? 2.282 -5.460 10.416 1.00 52.69 87 LEU A C 1
ATOM 711 O O . LEU A 1 87 ? 1.980 -4.311 10.111 1.00 52.69 87 LEU A O 1
ATOM 715 N N . THR A 1 88 ? 2.029 -5.950 11.625 1.00 51.66 88 THR A N 1
ATOM 716 C CA . THR A 1 88 ? 1.548 -5.114 12.735 1.00 51.66 88 THR A CA 1
ATOM 717 C C . THR A 1 88 ? 2.737 -4.467 13.436 1.00 51.66 88 THR A C 1
ATOM 719 O O . THR A 1 88 ? 3.666 -5.177 13.793 1.00 51.66 88 THR A O 1
ATOM 722 N N . TYR A 1 89 ? 2.719 -3.138 13.584 1.00 39.75 89 TYR A N 1
ATOM 723 C CA . TYR A 1 89 ? 2.968 -2.396 14.831 1.00 39.75 89 TYR A CA 1
ATOM 724 C C . TYR A 1 89 ? 2.835 -0.883 14.546 1.00 39.75 89 TYR A C 1
ATOM 726 O O . TYR A 1 89 ? 3.543 -0.350 13.692 1.00 39.75 89 TYR A O 1
ATOM 734 N N . LYS A 1 90 ? 1.994 -0.216 15.357 1.00 45.12 90 LYS A N 1
ATOM 735 C CA . LYS A 1 90 ? 1.729 1.236 15.524 1.00 45.12 90 LYS A CA 1
ATOM 736 C C . LYS A 1 90 ? 0.393 1.754 14.969 1.00 45.12 90 LYS A C 1
ATOM 738 O O . LYS A 1 90 ? 0.089 1.631 13.791 1.00 45.12 90 LYS A O 1
ATOM 743 N N . TYR A 1 91 ? -0.334 2.411 15.878 1.00 50.50 91 TYR A N 1
ATOM 744 C CA . TYR A 1 91 ? -1.649 3.067 15.805 1.00 50.50 91 TYR A CA 1
ATOM 745 C C . TYR A 1 91 ? -1.734 4.263 14.833 1.00 50.50 91 TYR A C 1
ATOM 747 O O . TYR A 1 91 ? -2.328 5.288 15.154 1.00 50.50 91 TYR A O 1
ATOM 755 N N . ALA A 1 92 ? -1.103 4.170 13.663 1.00 51.12 92 ALA A N 1
ATOM 756 C CA . ALA A 1 92 ? -1.185 5.173 12.610 1.00 51.12 92 ALA A CA 1
ATOM 757 C C . ALA A 1 92 ? -1.870 4.544 11.395 1.00 51.12 92 ALA A C 1
ATOM 759 O O . ALA A 1 92 ? -1.248 3.786 10.652 1.00 51.12 92 ALA A O 1
ATOM 760 N N . TYR A 1 93 ? -3.148 4.857 11.196 1.00 56.97 93 TYR A N 1
ATOM 761 C CA . TYR A 1 93 ? -3.933 4.342 10.078 1.00 56.97 93 TYR A CA 1
ATOM 762 C C . TYR A 1 93 ? -4.258 5.487 9.120 1.00 56.97 93 TYR A C 1
ATOM 764 O O . TYR A 1 93 ? -4.801 6.507 9.531 1.00 56.97 93 TYR A O 1
ATOM 772 N N . LEU A 1 94 ? -3.818 5.365 7.861 1.00 59.19 94 LEU A N 1
ATOM 773 C CA . LEU A 1 94 ? -3.988 6.369 6.792 1.00 59.19 94 LEU A CA 1
ATOM 774 C C . LEU A 1 94 ? -3.544 7.811 7.146 1.00 59.19 94 LEU A C 1
ATOM 776 O O . LEU A 1 94 ? -3.918 8.785 6.500 1.00 59.19 94 LEU A O 1
ATOM 780 N N . GLY A 1 95 ? -2.645 7.959 8.126 1.00 54.84 95 GLY A N 1
ATOM 781 C CA . GLY A 1 95 ? -2.146 9.261 8.580 1.00 54.84 95 GLY A CA 1
ATOM 782 C C . GLY A 1 95 ? -2.944 9.886 9.722 1.00 54.84 95 GLY A C 1
ATOM 783 O O . GLY A 1 95 ? -2.754 11.069 10.002 1.00 54.84 95 GLY A O 1
ATOM 784 N N . HIS A 1 96 ? -3.785 9.106 10.395 1.00 57.41 96 HIS A N 1
ATOM 785 C CA . HIS A 1 96 ? -4.473 9.489 11.621 1.00 57.41 96 HIS A CA 1
ATOM 786 C C . HIS A 1 96 ? -4.092 8.542 12.763 1.00 57.41 96 HIS A C 1
ATOM 788 O O . HIS A 1 96 ? -3.768 7.372 12.545 1.00 57.41 96 HIS A O 1
ATOM 794 N N . ILE A 1 97 ? -4.087 9.073 13.979 1.00 59.91 97 ILE A N 1
ATOM 795 C CA . ILE A 1 97 ? -3.958 8.332 15.227 1.00 59.91 97 ILE A CA 1
ATOM 796 C C . ILE A 1 97 ? -5.365 8.120 15.766 1.00 59.91 97 ILE A C 1
ATOM 798 O O . ILE A 1 97 ? -6.079 9.080 16.045 1.00 59.91 97 ILE A O 1
ATOM 802 N N . ILE A 1 98 ? -5.746 6.857 15.915 1.00 59.38 98 ILE A N 1
ATOM 803 C CA . ILE A 1 98 ? -7.029 6.465 16.493 1.00 59.38 98 ILE A CA 1
ATOM 804 C C . ILE A 1 98 ? -6.780 6.203 17.984 1.00 59.38 98 ILE A C 1
ATOM 806 O O . ILE A 1 98 ? -6.058 5.264 18.327 1.00 59.38 98 ILE A O 1
ATOM 810 N N . SER A 1 99 ? -7.313 7.062 18.860 1.00 58.00 99 SER A N 1
ATOM 811 C CA . SER A 1 99 ? -7.270 6.919 20.327 1.00 58.00 99 SER A CA 1
ATOM 812 C C . SER A 1 99 ? -8.685 6.730 20.885 1.00 58.00 99 SER A C 1
ATOM 814 O O . SER A 1 99 ? -9.665 6.988 20.190 1.00 58.00 99 SER A O 1
ATOM 816 N N . LYS A 1 100 ? -8.802 6.339 22.163 1.00 46.22 100 LYS A N 1
ATOM 817 C CA . LYS A 1 100 ? -10.089 6.303 22.888 1.00 46.22 100 LYS A CA 1
ATOM 818 C C . LYS A 1 100 ? -10.808 7.661 22.881 1.00 46.22 100 LYS A C 1
ATOM 820 O O . LYS A 1 100 ? -12.029 7.692 22.921 1.00 46.22 100 LYS A O 1
ATOM 825 N N . ASP A 1 101 ? -10.050 8.753 22.773 1.00 52.06 101 ASP A N 1
ATOM 826 C CA . ASP A 1 101 ? -10.548 10.136 22.756 1.00 52.06 101 ASP A CA 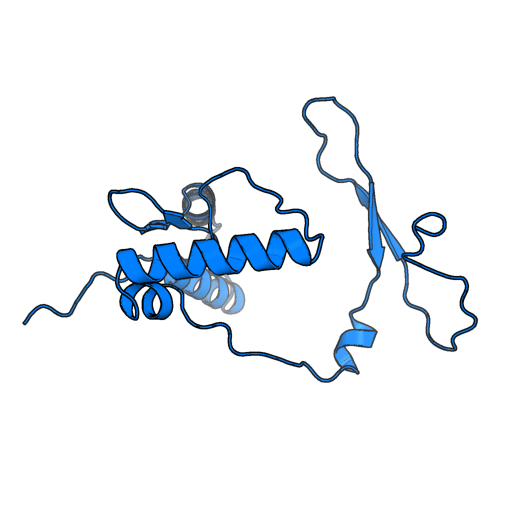1
ATOM 827 C C . ASP A 1 101 ? -10.870 10.664 21.343 1.00 52.06 101 ASP A C 1
ATOM 829 O O . ASP A 1 101 ? -11.088 11.862 21.170 1.00 52.06 101 ASP A O 1
ATOM 833 N N . GLY A 1 102 ? -10.830 9.806 20.316 1.00 58.09 102 GLY A N 1
ATOM 834 C CA . GLY A 1 102 ? -11.168 10.152 18.932 1.00 58.09 102 GLY A CA 1
ATOM 835 C C . GLY A 1 102 ? -10.023 10.007 17.924 1.00 58.09 102 GLY A C 1
ATOM 836 O O . GLY A 1 102 ? -8.917 9.549 18.232 1.00 58.09 102 GLY A O 1
ATOM 837 N N . ILE A 1 103 ? -10.314 10.393 16.679 1.00 59.97 103 ILE A N 1
ATOM 838 C CA . ILE A 1 103 ? -9.395 10.337 15.535 1.00 59.97 103 ILE A CA 1
ATOM 839 C C . ILE A 1 103 ? -8.628 11.661 15.466 1.00 59.97 103 ILE A C 1
ATOM 841 O O . ILE A 1 103 ? -9.215 12.714 15.234 1.00 59.97 103 ILE A O 1
ATOM 845 N N . LYS A 1 104 ? -7.308 11.622 15.667 1.00 63.69 104 LYS A N 1
ATOM 846 C CA . LYS A 1 104 ? -6.438 12.805 15.587 1.00 63.69 104 LYS A CA 1
ATOM 847 C C . LYS A 1 104 ? -5.529 12.723 14.361 1.00 63.69 104 LYS A C 1
ATOM 849 O O . LYS A 1 104 ? -5.012 11.644 14.070 1.00 63.69 104 LYS A O 1
ATOM 854 N N . PRO A 1 105 ? -5.264 13.828 13.648 1.00 59.66 105 PRO A N 1
ATOM 855 C CA . PRO A 1 105 ? -4.278 13.825 12.575 1.00 59.66 105 PRO A CA 1
ATOM 856 C C . PRO A 1 105 ? -2.901 13.449 13.129 1.00 59.66 105 PRO A C 1
ATOM 858 O O . PRO A 1 105 ? -2.537 13.825 14.244 1.00 59.66 105 PRO A O 1
ATOM 861 N N . ASN A 1 106 ? -2.124 12.674 12.374 1.00 61.97 106 ASN A N 1
ATOM 862 C CA . ASN A 1 106 ? -0.796 12.269 12.819 1.00 61.97 106 ASN A CA 1
ATOM 863 C C . ASN A 1 106 ? 0.093 13.521 13.008 1.00 61.97 106 ASN A C 1
ATOM 865 O O . ASN A 1 106 ? 0.265 14.279 12.050 1.00 61.97 106 ASN A O 1
ATOM 869 N N . PRO A 1 107 ? 0.718 13.728 14.184 1.00 64.38 107 PRO A N 1
ATOM 870 C CA . PRO A 1 107 ? 1.545 14.903 14.468 1.00 64.38 107 PRO A CA 1
ATOM 871 C C . PRO A 1 107 ? 2.725 15.057 13.498 1.00 64.38 107 PRO A C 1
ATOM 873 O O . PRO A 1 107 ? 3.160 16.172 13.224 1.00 64.38 107 PRO A O 1
ATOM 876 N N . SER A 1 108 ? 3.203 13.961 12.895 1.00 59.97 108 SER A N 1
ATOM 877 C CA . SER A 1 108 ? 4.221 14.026 11.838 1.00 59.97 108 SER A CA 1
ATOM 878 C C . SER A 1 108 ? 3.737 14.755 10.577 1.00 59.97 108 SER A C 1
ATOM 880 O O . SER A 1 108 ? 4.552 15.388 9.915 1.00 59.97 108 SER A O 1
ATOM 882 N N . LYS A 1 109 ? 2.435 14.713 10.253 1.00 59.97 109 LYS A N 1
ATOM 883 C CA . LYS A 1 109 ? 1.848 15.480 9.140 1.00 59.97 109 LYS A CA 1
ATOM 884 C C . LYS A 1 109 ? 1.608 16.944 9.523 1.00 59.97 109 LYS A C 1
ATOM 886 O O . LYS A 1 109 ? 1.917 17.825 8.734 1.00 59.97 109 LYS A O 1
ATOM 891 N N . ILE A 1 110 ? 1.164 17.210 10.756 1.00 60.91 110 ILE A N 1
ATOM 892 C CA . ILE A 1 110 ? 0.960 18.582 11.263 1.00 60.91 110 ILE A CA 1
ATOM 893 C C . ILE A 1 110 ? 2.281 19.369 11.250 1.00 60.91 110 ILE A C 1
ATOM 895 O O . ILE A 1 110 ? 2.343 20.468 10.709 1.00 60.91 110 ILE A O 1
ATOM 899 N N . SER A 1 111 ? 3.373 18.762 11.728 1.00 60.19 111 SER A N 1
ATOM 900 C CA . SER A 1 111 ? 4.698 19.402 11.719 1.00 60.19 111 SER A CA 1
ATOM 901 C C . SER A 1 111 ? 5.259 19.681 10.314 1.00 60.19 111 SER A C 1
ATOM 903 O O . SER A 1 111 ? 6.164 20.501 10.164 1.00 60.19 111 SER A O 1
ATOM 905 N N . ALA A 1 112 ? 4.752 18.993 9.283 1.00 60.97 112 ALA A N 1
ATOM 906 C CA . ALA A 1 112 ? 5.127 19.244 7.893 1.00 60.97 112 ALA A CA 1
ATOM 907 C C . ALA A 1 112 ? 4.406 20.479 7.331 1.00 60.97 112 ALA A C 1
ATOM 909 O O . ALA A 1 112 ? 5.022 21.236 6.587 1.00 60.97 112 ALA A O 1
ATOM 910 N N . ILE A 1 113 ? 3.159 20.721 7.754 1.00 64.56 113 ILE A N 1
ATOM 911 C CA . ILE A 1 113 ? 2.402 21.941 7.435 1.00 64.56 113 ILE A CA 1
ATOM 912 C C . ILE A 1 113 ? 3.020 23.150 8.148 1.00 64.56 113 ILE A C 1
ATOM 914 O O . ILE A 1 113 ? 3.232 24.181 7.520 1.00 64.56 113 ILE A O 1
ATOM 918 N N . GLU A 1 114 ? 3.385 23.016 9.428 1.00 65.06 114 GLU A N 1
ATOM 919 C CA . GLU A 1 114 ? 4.036 24.101 10.188 1.00 65.06 114 GLU A CA 1
ATOM 920 C C . GLU A 1 114 ? 5.372 24.546 9.578 1.00 65.06 114 GLU A C 1
ATOM 922 O O . GLU A 1 114 ? 5.759 25.706 9.692 1.00 65.06 114 GLU A O 1
ATOM 927 N N . LYS A 1 115 ? 6.087 23.626 8.923 1.00 71.62 115 LYS A N 1
ATOM 928 C CA . LYS A 1 115 ? 7.373 23.896 8.262 1.00 71.62 115 LYS A CA 1
ATOM 929 C C . LYS A 1 115 ? 7.234 24.174 6.766 1.00 71.62 115 LYS A C 1
ATOM 931 O O . LYS A 1 115 ? 8.256 24.297 6.087 1.00 71.62 115 LYS A O 1
ATOM 936 N N . TYR A 1 116 ? 6.013 24.225 6.236 1.00 67.38 116 TYR A N 1
ATOM 937 C CA . TYR A 1 116 ? 5.796 24.364 4.804 1.00 67.38 116 TYR A CA 1
ATOM 938 C C . TYR A 1 116 ? 6.222 25.770 4.346 1.00 67.38 116 TYR A C 1
ATOM 940 O O . TYR A 1 116 ? 5.763 26.764 4.914 1.00 67.38 116 TYR A O 1
ATOM 948 N N . PRO A 1 117 ? 7.115 25.897 3.346 1.00 73.44 117 PRO A N 1
ATOM 949 C CA . PRO A 1 117 ? 7.525 27.204 2.849 1.00 73.44 117 PRO A CA 1
ATOM 950 C C . PRO A 1 117 ? 6.337 27.909 2.190 1.00 73.44 117 PRO A C 1
ATOM 952 O O . PRO A 1 117 ? 5.534 27.271 1.514 1.00 73.44 117 PRO A O 1
ATOM 955 N N . LEU A 1 118 ? 6.240 29.231 2.362 1.00 68.50 118 LEU A N 1
ATOM 956 C CA . LEU A 1 118 ? 5.153 30.034 1.794 1.00 68.50 118 LEU A CA 1
ATOM 957 C C . LEU A 1 118 ? 5.007 29.749 0.285 1.00 68.50 118 LEU A C 1
ATOM 959 O O . LEU A 1 118 ? 5.960 30.011 -0.460 1.00 68.50 118 LEU A O 1
ATOM 963 N N . PRO A 1 119 ? 3.859 29.209 -0.170 1.00 76.38 119 PRO A N 1
ATOM 964 C CA . PRO A 1 119 ? 3.661 28.860 -1.568 1.00 76.38 119 PRO A CA 1
ATOM 965 C C . PRO A 1 119 ? 3.650 30.135 -2.415 1.00 76.38 119 PRO A C 1
ATOM 967 O O . PRO A 1 119 ? 2.934 31.090 -2.115 1.00 76.38 119 PRO A O 1
ATOM 970 N N . LYS A 1 120 ? 4.455 30.157 -3.478 1.00 74.88 120 LYS A N 1
ATOM 971 C CA . LYS A 1 120 ? 4.592 31.304 -4.392 1.00 74.88 120 LYS A CA 1
ATOM 972 C C . LYS A 1 120 ? 3.863 31.079 -5.715 1.00 74.88 120 LYS A C 1
ATOM 974 O O . LYS A 1 120 ? 3.659 32.026 -6.468 1.00 74.88 120 LYS A O 1
ATOM 979 N N . THR A 1 121 ? 3.455 29.841 -5.993 1.00 82.75 121 THR A N 1
ATOM 980 C CA . THR A 1 121 ? 2.845 29.440 -7.268 1.00 82.75 121 THR A CA 1
ATOM 981 C C . THR A 1 121 ? 1.438 28.876 -7.070 1.00 82.75 121 THR A C 1
ATOM 983 O O . THR A 1 121 ? 1.183 28.151 -6.113 1.00 82.75 121 THR A O 1
ATOM 986 N N . ALA A 1 122 ? 0.527 29.093 -8.026 1.00 74.75 122 ALA A N 1
ATOM 987 C CA . ALA A 1 122 ? -0.840 28.547 -7.993 1.00 74.75 122 ALA A CA 1
ATOM 988 C C . ALA A 1 122 ? -0.900 27.012 -7.815 1.00 74.75 122 ALA A C 1
ATOM 990 O O . ALA A 1 122 ? -1.788 26.493 -7.141 1.00 74.75 122 ALA A O 1
ATOM 991 N N . LYS A 1 123 ? 0.079 26.278 -8.366 1.00 74.31 123 LYS A N 1
ATOM 992 C CA . LYS A 1 123 ? 0.225 24.826 -8.166 1.00 74.31 123 LYS A CA 1
ATOM 993 C C . LYS A 1 123 ? 0.534 24.471 -6.706 1.00 74.31 123 LYS A C 1
ATOM 995 O O . LYS A 1 123 ? -0.015 23.506 -6.187 1.00 74.31 123 LYS A O 1
ATOM 1000 N N . GLU A 1 124 ? 1.380 25.264 -6.056 1.00 74.75 124 GLU A N 1
ATOM 1001 C CA . GLU A 1 124 ? 1.767 25.079 -4.654 1.00 74.75 124 GLU A CA 1
ATOM 1002 C C . GLU A 1 124 ? 0.622 25.461 -3.712 1.00 74.75 124 GLU A C 1
ATOM 1004 O O . GLU A 1 124 ? 0.407 24.777 -2.720 1.00 74.75 124 GLU A O 1
ATOM 1009 N N . ILE A 1 125 ? -0.161 26.492 -4.054 1.00 76.06 125 ILE A N 1
ATOM 1010 C CA . ILE A 1 125 ? -1.373 26.872 -3.310 1.00 76.06 125 ILE A CA 1
ATOM 1011 C C . ILE A 1 125 ? -2.406 25.741 -3.358 1.00 76.06 125 ILE A C 1
ATOM 1013 O O . ILE A 1 125 ? -2.952 25.364 -2.325 1.00 76.06 125 ILE A O 1
ATOM 1017 N N . LYS A 1 126 ? -2.653 25.161 -4.540 1.00 75.38 126 LYS A N 1
ATOM 1018 C CA . LYS A 1 126 ? -3.583 24.032 -4.684 1.00 75.38 126 LYS A CA 1
ATOM 1019 C C . LYS A 1 126 ? -3.135 22.823 -3.858 1.00 75.38 126 LYS A C 1
ATOM 1021 O O . LYS A 1 126 ? -3.941 22.244 -3.140 1.00 75.38 126 LYS A O 1
ATOM 1026 N N . GLN A 1 127 ? -1.847 22.493 -3.920 1.00 72.06 127 GLN A N 1
ATOM 1027 C CA . GLN A 1 127 ? -1.259 21.404 -3.143 1.00 72.06 127 GLN A CA 1
ATOM 1028 C C . GLN A 1 127 ? -1.371 21.648 -1.629 1.00 72.06 127 GLN A C 1
ATOM 1030 O O . GLN A 1 127 ? -1.739 20.742 -0.887 1.00 72.06 127 GLN A O 1
ATOM 1035 N N . PHE A 1 128 ? -1.130 22.880 -1.179 1.00 73.44 128 PHE A N 1
ATOM 1036 C CA . PHE A 1 128 ? -1.265 23.269 0.224 1.00 73.44 128 PHE A CA 1
ATOM 1037 C C . PHE A 1 128 ? -2.719 23.179 0.721 1.00 73.44 128 PHE A C 1
ATOM 1039 O O . PHE A 1 128 ? -2.972 22.670 1.811 1.00 73.44 128 PHE A O 1
ATOM 1046 N N . LEU A 1 129 ? -3.693 23.609 -0.088 1.00 71.12 129 LEU A N 1
ATOM 1047 C CA . LEU A 1 129 ? -5.120 23.501 0.245 1.00 71.12 129 LEU A CA 1
ATOM 1048 C C . LEU A 1 129 ? -5.598 22.043 0.326 1.00 71.12 129 LEU A C 1
ATOM 1050 O O . LEU A 1 129 ? -6.356 21.698 1.233 1.00 71.12 129 LEU A O 1
ATOM 1054 N N . GLU A 1 130 ? -5.135 21.178 -0.580 1.00 69.31 130 GLU A N 1
ATOM 1055 C CA . GLU A 1 130 ? -5.404 19.733 -0.526 1.00 69.31 130 GLU A CA 1
ATOM 1056 C C . GLU A 1 130 ? -4.814 19.096 0.749 1.00 69.31 130 GLU A C 1
ATOM 1058 O O . GLU A 1 130 ? -5.441 18.238 1.382 1.00 69.31 130 GLU A O 1
ATOM 1063 N N . GLU A 1 131 ? -3.637 19.560 1.176 1.00 66.94 131 GLU A N 1
ATOM 1064 C CA . GLU A 1 131 ? -2.957 19.092 2.384 1.00 66.94 131 GLU A CA 1
ATOM 1065 C C . GLU A 1 131 ? -3.637 19.583 3.674 1.00 66.94 131 GLU A C 1
ATOM 1067 O O . GLU A 1 131 ? -3.721 18.831 4.643 1.00 66.94 131 GLU A O 1
ATOM 1072 N N . ILE A 1 132 ? -4.219 20.786 3.697 1.00 67.62 132 ILE A N 1
ATOM 1073 C CA . ILE A 1 132 ? -5.047 21.241 4.828 1.00 67.62 132 ILE A CA 1
ATOM 1074 C C . ILE A 1 132 ? -6.346 20.435 4.911 1.00 67.62 132 ILE A C 1
ATOM 1076 O O . ILE A 1 132 ? -6.670 19.900 5.971 1.00 67.62 132 ILE A O 1
ATOM 1080 N N . HIS A 1 133 ? -7.075 20.296 3.799 1.00 63.38 133 HIS A N 1
ATOM 1081 C CA . HIS A 1 133 ? -8.400 19.665 3.792 1.00 63.38 133 HIS A CA 1
ATOM 1082 C C . HIS A 1 133 ? -8.379 18.198 4.246 1.00 63.38 133 HIS A C 1
ATOM 1084 O O . HIS A 1 133 ? -9.336 17.705 4.836 1.00 63.38 133 HIS A O 1
ATOM 1090 N N . THR A 1 134 ? -7.275 17.498 3.995 1.00 61.19 134 THR A N 1
ATOM 1091 C CA . THR A 1 134 ? -7.077 16.106 4.424 1.00 61.19 134 THR A CA 1
ATOM 1092 C C . THR A 1 134 ? -6.683 15.962 5.896 1.00 61.19 134 THR A C 1
ATOM 1094 O O . THR A 1 134 ? -6.754 14.856 6.432 1.00 61.19 134 THR A O 1
ATOM 1097 N N . ASN A 1 135 ? -6.257 17.042 6.558 1.00 53.97 135 ASN A N 1
ATOM 1098 C CA . ASN A 1 135 ? -5.763 17.022 7.937 1.00 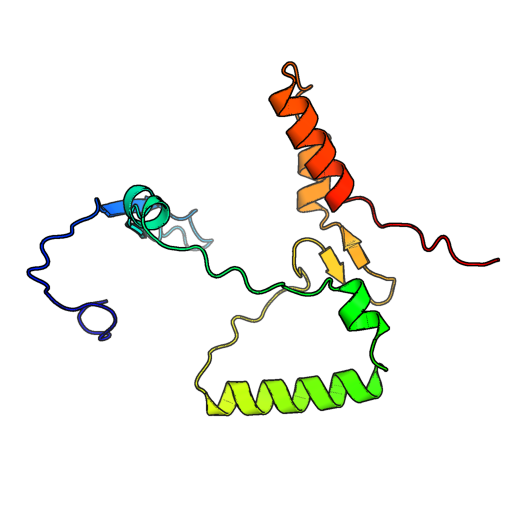53.97 135 ASN A CA 1
ATOM 1099 C C . ASN A 1 135 ? -6.663 17.769 8.934 1.00 53.97 135 ASN A C 1
ATOM 1101 O O . ASN A 1 135 ? -6.447 17.636 10.138 1.00 53.97 135 ASN A O 1
ATOM 1105 N N . THR A 1 136 ? -7.669 18.525 8.489 1.00 53.53 136 THR A N 1
ATOM 1106 C CA . THR A 1 136 ? -8.679 19.099 9.389 1.00 53.53 136 THR A CA 1
ATOM 1107 C C . THR A 1 136 ? -9.669 18.004 9.812 1.00 53.53 136 THR A C 1
ATOM 1109 O O . THR A 1 136 ? -10.342 17.442 8.945 1.00 53.53 136 THR A O 1
ATOM 1112 N N . PRO A 1 137 ? -9.803 17.681 11.114 1.00 48.25 137 PRO A N 1
ATOM 1113 C CA . PRO A 1 137 ? -10.919 16.865 11.564 1.00 48.25 137 PRO A CA 1
ATOM 1114 C C . PRO A 1 137 ? -12.197 17.656 11.293 1.00 48.25 137 PRO A C 1
ATOM 1116 O O . PRO A 1 137 ? -12.354 18.763 11.809 1.00 48.25 137 PRO A O 1
ATOM 1119 N N . ARG A 1 138 ? -13.086 17.122 10.447 1.00 49.03 138 ARG A N 1
ATOM 1120 C CA . ARG A 1 138 ? -14.418 17.704 10.280 1.00 49.03 138 ARG A CA 1
ATOM 1121 C C . ARG A 1 138 ? -15.111 17.601 11.634 1.00 49.03 138 ARG A C 1
ATOM 1123 O O . ARG A 1 138 ? -15.354 16.500 12.119 1.00 49.03 138 ARG A O 1
ATOM 1130 N N . SER A 1 139 ? -15.339 18.748 12.266 1.00 36.00 139 SER A N 1
ATOM 1131 C CA . SER A 1 139 ? -16.232 18.867 13.408 1.00 36.00 139 SER A CA 1
ATOM 1132 C C . SER A 1 139 ? -17.564 18.225 13.036 1.00 36.00 139 SER A C 1
ATOM 1134 O O . SER A 1 139 ? -18.070 18.443 11.936 1.00 36.00 139 SER A O 1
ATOM 1136 N N . ASN A 1 140 ? -18.105 17.418 13.947 1.00 38.19 140 ASN A N 1
ATOM 1137 C CA . ASN A 1 140 ? -19.472 16.922 13.879 1.00 38.19 140 ASN A CA 1
ATOM 1138 C C . ASN A 1 140 ? -20.433 18.120 13.952 1.00 38.19 140 ASN A C 1
ATOM 1140 O O . ASN A 1 140 ? -20.966 18.435 15.009 1.00 38.19 140 ASN A O 1
ATOM 1144 N N . GLU A 1 141 ? -20.628 18.817 12.838 1.00 34.28 141 GLU A N 1
ATOM 1145 C CA . GLU A 1 141 ? -21.784 19.673 12.614 1.00 34.28 141 GLU A CA 1
ATOM 1146 C C . GLU A 1 141 ? -22.890 18.776 12.074 1.00 34.28 141 GLU A C 1
ATOM 1148 O O . GLU A 1 141 ? -23.000 18.573 10.873 1.00 34.28 141 GLU A O 1
ATOM 1153 N N . ASN A 1 142 ? -23.625 18.155 12.995 1.00 34.06 142 ASN A N 1
ATOM 1154 C CA . ASN A 1 142 ? -25.022 17.751 12.840 1.00 34.06 142 ASN A CA 1
ATOM 1155 C C . ASN A 1 142 ? -25.563 17.432 14.239 1.00 34.06 142 ASN A C 1
ATOM 1157 O O . ASN A 1 142 ? -25.748 16.281 14.630 1.00 34.06 142 ASN A O 1
ATOM 1161 N N . SER A 1 143 ? -25.763 18.494 15.015 1.00 33.31 143 SER A N 1
ATOM 1162 C CA . SER A 1 143 ? -26.627 18.494 16.191 1.00 33.31 143 SER A CA 1
ATOM 1163 C C . SER A 1 143 ? -27.436 19.788 16.190 1.00 33.31 143 SER A C 1
ATOM 1165 O O . SER A 1 143 ? -27.082 20.734 16.893 1.00 33.31 143 SER A O 1
ATOM 1167 N N . VAL A 1 144 ? -28.478 19.816 15.358 1.00 33.09 144 VAL A N 1
ATOM 1168 C CA . VAL A 1 144 ? -29.772 20.464 15.624 1.00 33.09 144 VAL A CA 1
ATOM 1169 C C . VAL A 1 144 ? -30.845 19.579 15.007 1.00 33.09 144 VAL A C 1
ATOM 1171 O O . VAL A 1 144 ? -30.647 19.177 13.838 1.00 33.09 144 VAL A O 1
#

Foldseek 3Di:
DVVVVPDDDDPDPDDFDKDKDWDPQDPVRDIDIDIDTDCPVVVVVDDDPDDDDDDPCCVVVVDDPVVVVVVVVVVVVVCVVVVNDDPDDDQQDPQWRQDPVGTAGNVVLVVCLVPPPDDPDPVVVVVNVVSVVVHDDPPPPDDD

Secondary structure (DSSP, 8-state):
-TTTTS------S----EEEEEPPPPTTSPPPEEEEE--HHHHHHS----PPPPPHHHHHHTS-HHHHHHHHHHHHHHHHHTT-------SEETTEEEETTEEEE-HHHHHHHHTPPPP-SHH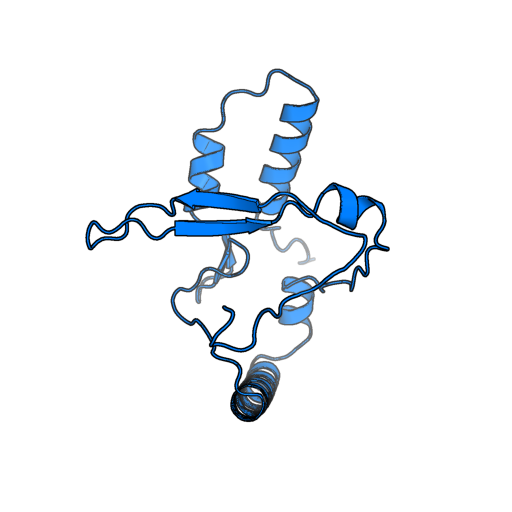HHHHHHHHHHTTS--------

pLDDT: mean 72.86, std 14.69, range [33.09, 92.75]

InterPro domains:
  IPR043128 Reverse transcriptase/Diguanylate cyclase domain [G3DSA:3.30.70.270] (51-64)
  IPR043128 Reverse transcriptase/Diguanylate cyclase domain [G3DSA:3.30.70.270] (65-106)
  IPR043502 DNA/RNA polymerase superfamily [SSF56672] (1-129)
  IPR051320 Viral Replication and Maturation Polyprotein [PTHR33064] (57-129)